Protein AF-A0A820ERM3-F1 (afdb_monomer)

Sequence (139 aa):
KPKLYDRLKKMFLTTMMQASAGMMDLNIFPIWRFGSNTDRMTAKRLGQWSTRIYIILFTMSLTIIIIYIGVQPQMLTKSFNEPSLNVYNRLLRDHGDTLQCPCSLISSTYSQFIQIKPVFHQVRILFISTADPTNDQPE

Secondary structure (DSSP, 8-state):
-HHHHHHHHHHHHHHHHHHHHHHHH---S-GGGG-TTS-HHHHHHHHHHHHHHHHHHHHHHHHHHHHHHHH-S-------SS--HHHHHHHHHHHGGG----GGGTS--HHHHH-----PPPP----------------

Structure (mmCIF, N/CA/C/O backbone):
data_AF-A0A820ERM3-F1
#
_entry.id   AF-A0A820ERM3-F1
#
loop_
_atom_site.group_PDB
_atom_site.id
_atom_site.type_symbol
_atom_site.label_atom_id
_atom_site.label_alt_id
_atom_site.label_comp_id
_atom_site.label_asym_id
_atom_site.label_entity_id
_atom_site.label_seq_id
_atom_site.pdbx_PDB_ins_code
_atom_site.Cartn_x
_atom_site.Cartn_y
_atom_site.Cartn_z
_atom_site.occupancy
_atom_site.B_iso_or_equiv
_atom_site.auth_seq_id
_atom_site.auth_comp_id
_atom_site.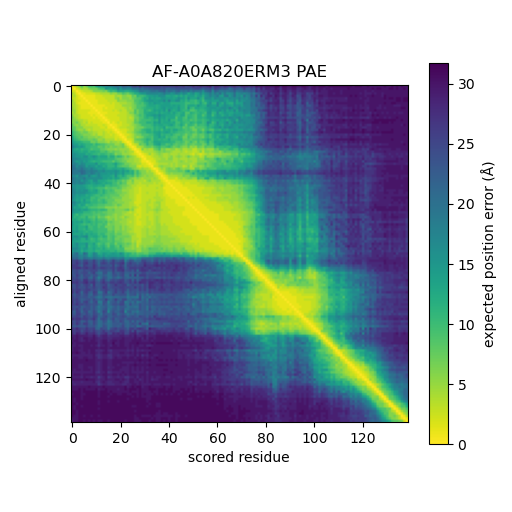auth_asym_id
_atom_site.auth_atom_id
_atom_site.pdbx_PDB_model_num
ATOM 1 N N . LYS A 1 1 ? 23.088 -18.322 22.939 1.00 57.62 1 LYS A N 1
ATOM 2 C CA . LYS A 1 1 ? 22.086 -17.784 21.982 1.00 57.62 1 LYS A CA 1
ATOM 3 C C . LYS A 1 1 ? 22.577 -16.691 20.997 1.00 57.62 1 LYS A C 1
ATOM 5 O O . LYS A 1 1 ? 21.940 -16.604 19.955 1.00 57.62 1 LYS A O 1
ATOM 10 N N . PRO A 1 2 ? 23.679 -15.925 21.197 1.00 65.88 2 PRO A N 1
ATOM 11 C CA . PRO A 1 2 ? 24.067 -14.863 20.244 1.00 65.88 2 PRO A CA 1
ATOM 12 C C . PRO A 1 2 ? 24.549 -15.402 18.881 1.00 65.88 2 PRO A C 1
ATOM 14 O O . PRO A 1 2 ? 24.196 -14.861 17.843 1.00 65.88 2 PRO A O 1
ATOM 17 N N . LYS A 1 3 ? 25.217 -16.568 18.861 1.00 77.44 3 LYS A N 1
ATOM 18 C CA . LYS A 1 3 ? 25.699 -17.214 17.623 1.00 77.44 3 LYS 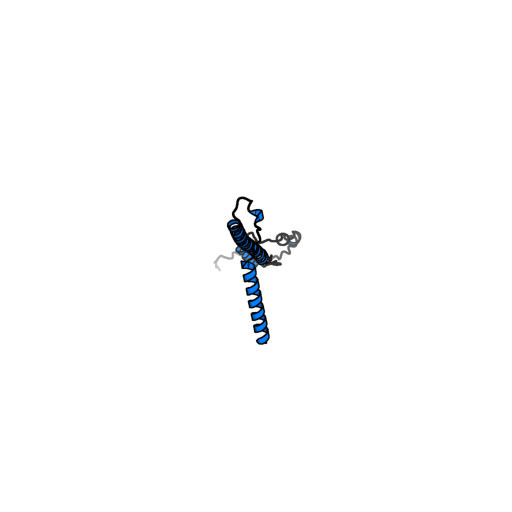A CA 1
ATOM 19 C C . LYS A 1 3 ? 24.601 -17.576 16.607 1.00 77.44 3 LYS A C 1
ATOM 21 O O . LYS A 1 3 ? 24.894 -17.662 15.420 1.00 77.44 3 LYS A O 1
ATOM 26 N N . LEU A 1 4 ? 23.365 -17.832 17.050 1.00 85.69 4 LEU A N 1
ATOM 27 C CA . LEU A 1 4 ? 22.241 -18.139 16.151 1.00 85.69 4 LEU A CA 1
ATOM 28 C C . LEU A 1 4 ? 21.696 -16.857 15.513 1.00 85.69 4 LEU A C 1
ATOM 30 O O . LEU A 1 4 ? 21.457 -16.825 14.310 1.00 85.69 4 LEU A O 1
ATOM 34 N N . TYR A 1 5 ? 21.552 -15.803 16.318 1.00 88.69 5 TYR A N 1
ATOM 35 C CA . TYR A 1 5 ? 21.106 -14.493 15.856 1.00 88.69 5 TYR A CA 1
ATOM 36 C C . TYR A 1 5 ? 22.062 -13.915 14.809 1.00 88.69 5 TYR A C 1
ATOM 38 O O . TYR A 1 5 ? 21.611 -13.489 13.751 1.00 88.69 5 TYR A O 1
ATOM 46 N N . ASP A 1 6 ? 23.375 -14.002 15.033 1.00 90.44 6 ASP A N 1
ATOM 47 C CA . ASP A 1 6 ? 24.363 -13.509 14.066 1.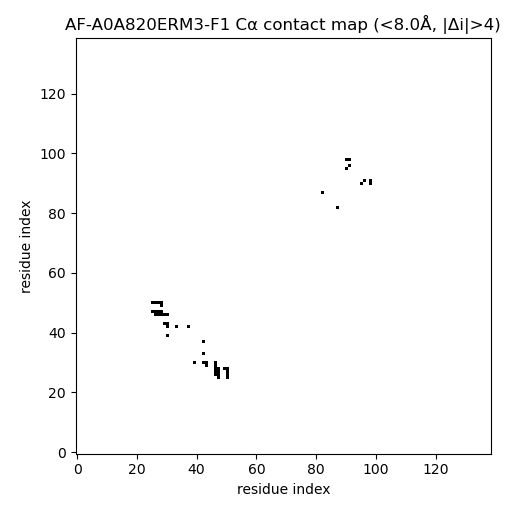00 90.44 6 ASP A CA 1
ATOM 48 C C . ASP A 1 6 ? 24.336 -14.289 12.746 1.00 90.44 6 ASP A C 1
ATOM 50 O O . ASP A 1 6 ? 24.475 -13.706 11.669 1.00 90.44 6 ASP A O 1
ATOM 54 N N . ARG A 1 7 ? 24.100 -15.607 12.804 1.00 86.25 7 ARG A N 1
ATOM 55 C CA . ARG A 1 7 ? 23.938 -16.445 11.605 1.00 86.25 7 ARG A CA 1
ATOM 56 C C . ARG A 1 7 ? 22.670 -16.089 10.834 1.00 86.25 7 ARG A C 1
ATOM 58 O O . ARG A 1 7 ? 22.742 -15.928 9.620 1.00 86.25 7 ARG A O 1
ATOM 65 N N . LEU A 1 8 ? 21.545 -15.916 11.529 1.00 89.50 8 LEU A N 1
ATOM 66 C CA . LEU A 1 8 ? 20.274 -15.501 10.928 1.00 89.50 8 LEU A CA 1
ATOM 67 C C . LEU A 1 8 ? 20.376 -14.107 10.307 1.00 89.50 8 LEU A C 1
ATOM 69 O O . LEU A 1 8 ? 19.984 -13.917 9.160 1.00 89.50 8 LEU A O 1
ATOM 73 N N . LYS A 1 9 ? 20.970 -13.153 11.028 1.00 90.88 9 LYS A N 1
ATOM 74 C CA . LYS A 1 9 ? 21.200 -11.788 10.549 1.00 90.88 9 LYS A CA 1
ATOM 75 C C . LYS A 1 9 ? 22.069 -11.785 9.294 1.00 90.88 9 LYS A C 1
ATOM 77 O O . LYS A 1 9 ? 21.718 -11.132 8.315 1.00 90.88 9 LYS A O 1
ATOM 82 N N . LYS A 1 10 ? 23.172 -12.541 9.295 1.00 90.75 10 LYS A N 1
ATOM 83 C CA . LYS A 1 10 ? 24.051 -12.670 8.126 1.00 90.75 10 LYS A CA 1
ATOM 84 C C . LYS A 1 10 ? 23.317 -13.289 6.938 1.00 90.75 10 LYS A C 1
ATOM 86 O O . LYS A 1 10 ? 23.422 -12.755 5.840 1.00 90.75 10 LYS A O 1
ATOM 91 N N . MET A 1 11 ? 22.553 -14.358 7.167 1.00 87.69 11 MET A N 1
ATOM 92 C CA . MET A 1 11 ? 21.775 -15.028 6.124 1.00 87.69 11 MET A CA 1
ATOM 93 C C . MET A 1 11 ? 20.729 -14.084 5.514 1.00 87.69 11 MET A C 1
ATOM 95 O O . MET A 1 11 ? 20.659 -13.973 4.293 1.00 87.69 11 MET A O 1
ATOM 99 N N . PHE A 1 12 ? 20.002 -13.332 6.347 1.00 88.81 12 PHE A N 1
ATOM 100 C CA . PHE A 1 12 ? 19.017 -12.338 5.912 1.00 88.81 12 PHE A CA 1
ATOM 101 C C . PHE A 1 12 ? 19.641 -11.186 5.109 1.00 88.81 12 PHE A C 1
ATOM 103 O O . PHE A 1 12 ? 19.117 -10.795 4.072 1.00 88.81 12 PHE A O 1
ATOM 110 N N . LEU A 1 13 ? 20.789 -10.660 5.547 1.00 87.50 13 LEU A N 1
ATOM 111 C CA . LEU A 1 13 ? 21.521 -9.625 4.809 1.00 87.50 13 LEU A CA 1
ATOM 112 C C . LEU A 1 13 ? 21.984 -10.125 3.438 1.00 87.50 13 LEU A C 1
ATOM 114 O O . LEU A 1 13 ? 21.831 -9.417 2.445 1.00 87.50 13 LEU A O 1
ATOM 118 N N . THR A 1 14 ? 22.510 -11.351 3.364 1.00 86.50 14 THR A N 1
ATOM 119 C CA . THR A 1 14 ? 22.945 -11.930 2.086 1.00 86.50 14 THR A CA 1
ATOM 120 C C . THR A 1 14 ? 21.779 -12.182 1.135 1.00 86.50 14 THR A C 1
ATOM 122 O O . THR A 1 14 ? 21.895 -11.861 -0.046 1.00 86.50 14 THR A O 1
ATOM 125 N N . THR A 1 15 ? 20.641 -12.683 1.628 1.00 82.62 15 THR A N 1
ATOM 126 C CA . THR A 1 15 ? 19.457 -12.904 0.787 1.00 82.62 15 THR A CA 1
ATOM 127 C C . THR A 1 15 ? 18.811 -11.588 0.360 1.00 82.62 15 THR A C 1
ATOM 129 O O . THR A 1 15 ? 18.441 -11.460 -0.804 1.00 82.62 15 THR A O 1
ATOM 132 N N . MET A 1 16 ? 18.746 -10.575 1.233 1.00 80.94 16 MET A N 1
ATOM 133 C CA . MET A 1 16 ? 18.299 -9.229 0.847 1.00 80.94 16 MET A CA 1
ATOM 134 C C . MET A 1 16 ? 19.196 -8.605 -0.224 1.00 80.94 16 MET A C 1
ATOM 136 O O . MET A 1 16 ? 18.684 -7.987 -1.154 1.00 80.94 16 MET A O 1
ATOM 140 N N . MET A 1 17 ? 20.517 -8.771 -0.121 1.00 82.06 17 MET A N 1
ATOM 141 C CA . MET A 1 17 ? 21.464 -8.229 -1.099 1.00 82.06 17 MET A CA 1
ATOM 142 C C . MET A 1 17 ? 21.341 -8.920 -2.466 1.00 82.06 17 MET A C 1
ATOM 144 O O . MET A 1 17 ? 21.418 -8.268 -3.504 1.00 82.06 17 MET A O 1
ATOM 148 N N . GLN A 1 18 ? 21.105 -10.234 -2.480 1.00 80.50 18 GLN A N 1
ATOM 149 C CA . GLN A 1 18 ? 20.826 -10.976 -3.714 1.00 80.50 18 GLN A CA 1
ATOM 150 C C . GLN A 1 18 ? 19.479 -10.576 -4.328 1.00 80.50 18 GLN A C 1
ATOM 152 O O . GLN A 1 18 ? 19.385 -10.390 -5.541 1.00 80.50 18 GLN A O 1
ATOM 157 N N . ALA A 1 19 ? 18.450 -10.392 -3.498 1.00 77.00 19 ALA A N 1
ATOM 158 C CA . ALA A 1 19 ? 17.138 -9.948 -3.949 1.00 77.00 19 ALA A CA 1
ATOM 159 C C . ALA A 1 19 ? 17.183 -8.529 -4.538 1.00 77.00 19 ALA A C 1
ATOM 161 O O . ALA A 1 19 ? 16.602 -8.295 -5.594 1.00 77.00 19 ALA A O 1
ATOM 162 N N . SER A 1 20 ? 17.906 -7.593 -3.913 1.00 72.00 20 SER A N 1
ATOM 163 C CA . SER A 1 20 ? 18.017 -6.219 -4.416 1.00 72.00 20 SER A CA 1
ATOM 164 C C . SER A 1 20 ? 18.787 -6.142 -5.737 1.00 72.00 20 SER A C 1
ATOM 166 O O . SER A 1 20 ? 18.369 -5.409 -6.633 1.00 72.00 20 SER A O 1
ATOM 168 N N . ALA A 1 21 ? 19.844 -6.943 -5.903 1.00 73.94 21 ALA A N 1
ATOM 169 C CA . ALA A 1 21 ? 20.564 -7.059 -7.170 1.00 73.94 21 ALA A CA 1
ATOM 170 C C . ALA A 1 21 ? 19.663 -7.619 -8.286 1.00 73.94 21 ALA A C 1
ATOM 172 O O . ALA A 1 21 ? 19.620 -7.057 -9.380 1.00 73.94 21 ALA A O 1
ATOM 173 N N . GLY A 1 22 ? 18.879 -8.663 -7.991 1.00 73.38 22 GLY A N 1
ATOM 174 C CA . GLY A 1 22 ? 17.895 -9.210 -8.930 1.00 73.38 22 GLY A CA 1
ATOM 175 C C . GLY A 1 22 ? 16.797 -8.204 -9.291 1.00 73.38 22 GLY A C 1
ATOM 176 O O . GLY A 1 22 ? 16.450 -8.061 -10.460 1.00 73.38 22 GLY A O 1
ATOM 177 N N . MET A 1 23 ? 16.298 -7.435 -8.318 1.00 66.62 23 MET A N 1
ATOM 178 C CA . MET A 1 23 ? 15.313 -6.374 -8.565 1.00 66.62 23 MET A CA 1
ATOM 179 C C . MET A 1 23 ? 15.852 -5.249 -9.460 1.00 66.62 23 MET A C 1
ATOM 181 O O . MET A 1 23 ? 15.071 -4.639 -10.187 1.00 66.62 23 MET A O 1
ATOM 185 N N . MET A 1 24 ? 17.161 -4.970 -9.438 1.00 65.00 24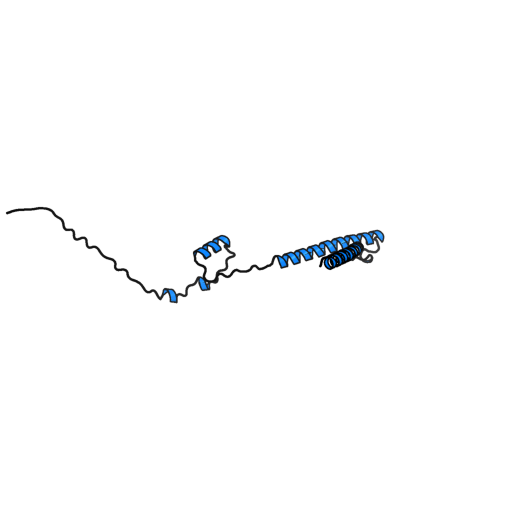 MET A N 1
ATOM 186 C CA . MET A 1 24 ? 17.766 -3.950 -10.306 1.00 65.00 24 MET A CA 1
ATOM 187 C C . MET A 1 24 ? 17.848 -4.374 -11.779 1.00 65.00 24 MET A C 1
ATOM 189 O O . MET A 1 24 ? 17.810 -3.495 -12.644 1.00 65.00 24 MET A O 1
ATOM 193 N N . ASP A 1 25 ? 17.926 -5.677 -12.062 1.00 70.94 25 ASP A N 1
ATOM 194 C CA . ASP A 1 25 ? 17.999 -6.224 -13.427 1.00 70.94 25 ASP A CA 1
ATOM 195 C C . ASP A 1 25 ? 16.626 -6.634 -13.992 1.00 70.94 25 ASP A C 1
ATOM 197 O O . ASP A 1 25 ? 16.492 -6.979 -15.168 1.00 70.94 25 ASP A O 1
ATOM 201 N N . LEU A 1 26 ? 15.568 -6.560 -13.176 1.00 74.25 26 LEU A N 1
ATOM 202 C CA . LEU A 1 26 ? 14.233 -6.942 -13.612 1.00 74.25 26 LEU A CA 1
ATOM 203 C C . LEU A 1 26 ? 13.727 -6.030 -14.740 1.00 74.25 26 LEU A C 1
ATOM 205 O O . LEU A 1 26 ? 13.655 -4.805 -14.615 1.00 74.25 26 LEU A O 1
ATOM 209 N N . ASN A 1 27 ? 13.282 -6.662 -15.824 1.00 80.81 27 ASN A N 1
ATOM 210 C CA . ASN A 1 27 ? 12.506 -6.024 -16.875 1.00 80.81 27 ASN A CA 1
ATOM 211 C C . ASN A 1 27 ? 11.266 -6.869 -17.186 1.00 80.81 27 ASN A C 1
ATOM 213 O O . ASN A 1 27 ? 11.341 -7.869 -17.897 1.00 80.81 27 ASN A O 1
ATOM 217 N N . ILE A 1 28 ? 10.121 -6.448 -16.655 1.00 84.06 28 ILE A N 1
ATOM 218 C CA . ILE A 1 28 ? 8.817 -7.091 -16.856 1.00 84.06 28 ILE A CA 1
ATOM 219 C C . ILE A 1 28 ? 8.284 -6.816 -18.271 1.00 84.06 28 ILE A C 1
ATOM 221 O O . ILE A 1 28 ? 7.485 -7.594 -18.792 1.00 84.06 28 ILE A O 1
ATOM 225 N N . PHE A 1 29 ? 8.717 -5.724 -18.912 1.00 85.56 29 PHE A N 1
ATOM 226 C CA . PHE A 1 29 ? 8.204 -5.293 -20.211 1.00 85.56 29 PHE A CA 1
ATOM 227 C C . PHE A 1 29 ? 9.196 -5.626 -21.337 1.00 85.56 29 PHE A C 1
ATOM 229 O O . PHE A 1 29 ? 10.207 -4.939 -21.519 1.00 85.56 29 PHE A O 1
ATOM 236 N N . PRO A 1 30 ? 8.926 -6.688 -22.113 1.00 80.00 30 PRO A N 1
ATOM 237 C CA . PRO A 1 30 ? 9.837 -7.159 -23.140 1.00 80.00 30 PRO A CA 1
ATOM 238 C C . PRO A 1 30 ? 9.835 -6.260 -24.378 1.00 80.00 30 PRO A C 1
ATOM 240 O O . PRO A 1 30 ? 8.885 -5.529 -24.652 1.00 80.00 30 PRO A O 1
ATOM 243 N N . ILE A 1 31 ? 10.904 -6.355 -25.167 1.00 79.38 31 ILE A N 1
ATOM 244 C CA . ILE A 1 31 ? 11.191 -5.389 -26.231 1.00 79.38 31 ILE A CA 1
ATOM 245 C C . ILE A 1 31 ? 10.169 -5.381 -27.375 1.00 79.38 31 ILE A C 1
ATOM 247 O O . ILE A 1 31 ? 9.871 -4.326 -27.927 1.00 79.38 31 ILE A O 1
ATOM 251 N N . TRP A 1 32 ? 9.581 -6.538 -27.694 1.00 78.94 32 TRP A N 1
ATOM 252 C CA . TRP A 1 32 ? 8.600 -6.679 -28.776 1.00 78.94 32 TRP A CA 1
ATOM 253 C C . TRP A 1 32 ? 7.314 -5.873 -28.541 1.00 78.94 32 TRP A C 1
ATOM 255 O O . TRP A 1 32 ? 6.546 -5.664 -29.474 1.00 78.94 32 TRP A O 1
ATOM 265 N N . ARG A 1 33 ? 7.073 -5.393 -27.313 1.00 83.31 33 ARG A N 1
ATOM 266 C CA . ARG A 1 33 ? 5.919 -4.546 -26.976 1.00 83.31 33 ARG A CA 1
ATOM 267 C C . ARG A 1 33 ? 6.051 -3.097 -27.458 1.00 83.31 33 ARG A C 1
ATOM 269 O O . ARG A 1 33 ? 5.045 -2.399 -27.481 1.00 83.31 33 ARG A O 1
ATOM 276 N N . PHE A 1 34 ? 7.249 -2.640 -27.829 1.00 81.38 34 PHE A N 1
ATOM 277 C CA . PHE A 1 34 ? 7.537 -1.221 -28.099 1.00 81.38 34 PHE A CA 1
ATOM 278 C C . PHE A 1 34 ? 7.517 -0.828 -29.588 1.00 81.38 34 PHE A C 1
ATOM 280 O O . PHE A 1 34 ? 7.926 0.279 -29.935 1.00 81.38 34 PHE A O 1
ATOM 287 N N . GLY A 1 35 ? 7.008 -1.706 -30.461 1.00 78.38 35 GLY A N 1
ATOM 288 C CA . GLY A 1 35 ? 6.888 -1.459 -31.902 1.00 78.38 35 GLY A CA 1
ATOM 289 C C . GLY A 1 35 ? 8.223 -1.542 -32.655 1.00 78.38 35 GLY A C 1
ATOM 290 O O . GLY A 1 35 ? 9.295 -1.349 -32.088 1.00 78.38 35 GLY A O 1
ATOM 291 N N . SER A 1 36 ? 8.166 -1.839 -33.955 1.00 77.44 36 SER A N 1
ATOM 292 C CA . SER A 1 36 ? 9.355 -2.058 -34.800 1.00 77.44 36 SER A CA 1
ATOM 293 C C . SER A 1 36 ? 10.168 -0.793 -35.094 1.00 77.44 36 SER A C 1
ATOM 295 O O . SER A 1 36 ? 11.308 -0.895 -35.530 1.00 77.44 36 SER A O 1
ATOM 297 N N . ASN A 1 37 ? 9.588 0.389 -34.873 1.00 82.94 37 ASN A N 1
ATOM 298 C CA . ASN A 1 37 ? 10.192 1.679 -35.225 1.00 82.94 37 ASN A CA 1
ATOM 299 C C . ASN A 1 37 ? 11.075 2.262 -34.107 1.00 82.94 37 ASN A C 1
ATOM 301 O O . ASN A 1 37 ? 11.658 3.330 -34.277 1.00 82.94 37 ASN A O 1
ATOM 305 N N . THR A 1 38 ? 11.156 1.588 -32.957 1.00 83.62 38 THR A N 1
ATOM 306 C CA . THR A 1 38 ? 11.879 2.070 -31.777 1.00 83.62 38 THR A CA 1
ATOM 307 C C . THR A 1 38 ? 13.245 1.399 -31.682 1.00 83.62 38 THR A C 1
ATOM 309 O O . THR A 1 38 ? 13.350 0.175 -31.749 1.00 83.62 38 THR A O 1
ATOM 312 N N . ASP A 1 39 ? 14.299 2.191 -31.473 1.00 90.06 39 ASP A N 1
ATOM 313 C CA . ASP A 1 39 ? 15.653 1.670 -31.284 1.00 90.06 39 ASP A CA 1
ATOM 314 C C . ASP A 1 39 ? 15.740 0.674 -30.107 1.00 90.06 39 ASP A C 1
ATOM 316 O O . ASP A 1 39 ? 15.108 0.840 -29.056 1.00 90.06 39 ASP A O 1
ATOM 320 N N . ARG A 1 40 ? 16.583 -0.354 -30.269 1.00 85.38 40 ARG A N 1
ATOM 321 C CA . ARG A 1 40 ? 16.699 -1.481 -29.337 1.00 85.38 40 ARG A CA 1
ATOM 322 C C . ARG A 1 40 ? 17.151 -1.038 -27.944 1.00 85.38 40 ARG A C 1
ATOM 324 O O . ARG A 1 40 ? 16.679 -1.573 -26.936 1.00 85.38 40 ARG A O 1
ATOM 331 N N . MET A 1 41 ? 18.055 -0.060 -27.872 1.00 86.38 41 MET A N 1
ATOM 332 C CA . MET A 1 41 ? 18.553 0.471 -26.599 1.00 86.38 41 MET A CA 1
ATOM 333 C C . MET A 1 41 ? 17.489 1.317 -25.905 1.00 86.38 41 MET A C 1
ATOM 335 O O . MET A 1 41 ? 17.303 1.211 -24.689 1.00 86.38 41 MET A O 1
ATOM 339 N N . THR A 1 42 ? 16.758 2.112 -26.684 1.00 87.69 42 THR A N 1
ATOM 340 C CA . THR A 1 42 ? 15.649 2.938 -26.192 1.00 87.69 42 THR A CA 1
ATOM 341 C C . THR A 1 42 ? 14.524 2.077 -25.624 1.00 87.69 42 THR A C 1
ATOM 343 O O . THR A 1 42 ? 14.102 2.287 -24.486 1.00 87.69 42 THR A O 1
ATOM 346 N N . ALA A 1 43 ? 14.106 1.042 -26.354 1.00 87.62 43 ALA A N 1
ATOM 347 C CA . ALA A 1 43 ? 13.060 0.127 -25.912 1.00 87.62 43 ALA A CA 1
ATOM 348 C C . ALA A 1 43 ? 13.461 -0.658 -24.645 1.00 87.62 43 ALA A C 1
ATOM 350 O O . ALA A 1 43 ? 12.640 -0.842 -23.745 1.00 87.62 43 ALA A O 1
ATOM 351 N N . LYS A 1 44 ? 14.741 -1.048 -24.508 1.00 85.88 44 LYS A N 1
ATOM 352 C CA . LYS A 1 44 ? 15.256 -1.677 -23.276 1.00 85.88 44 LYS A CA 1
ATOM 353 C C . LYS A 1 44 ? 15.162 -0.738 -22.070 1.00 85.88 44 LYS A C 1
ATOM 355 O O . LYS A 1 44 ? 14.688 -1.157 -21.014 1.00 85.88 44 LYS A O 1
ATOM 360 N N . ARG A 1 45 ? 15.594 0.521 -22.214 1.00 86.38 45 ARG A N 1
ATOM 361 C CA . ARG A 1 45 ? 15.508 1.515 -21.130 1.00 86.38 45 ARG A CA 1
ATOM 362 C C . ARG A 1 45 ? 14.057 1.765 -20.737 1.00 86.38 45 ARG A C 1
ATOM 364 O O . ARG A 1 45 ? 13.750 1.760 -19.550 1.00 86.38 45 ARG A O 1
ATOM 371 N N . LEU A 1 46 ? 13.171 1.935 -21.716 1.00 88.56 46 LEU A N 1
ATOM 372 C CA . LEU A 1 46 ? 11.751 2.161 -21.464 1.00 88.56 46 LEU A CA 1
ATOM 373 C C . LEU A 1 46 ? 11.131 0.998 -20.678 1.00 88.56 46 LEU A C 1
ATOM 375 O O . LEU A 1 46 ? 10.488 1.238 -19.661 1.00 88.56 46 LEU A O 1
ATOM 379 N N . GLY A 1 47 ? 11.420 -0.251 -21.061 1.00 88.00 47 GLY A N 1
ATOM 380 C CA . GLY A 1 47 ? 10.973 -1.429 -20.313 1.00 88.00 47 GLY A CA 1
ATOM 381 C C . GLY A 1 47 ? 11.457 -1.452 -18.859 1.00 88.00 47 GLY A C 1
ATOM 382 O O . GLY A 1 47 ? 10.663 -1.700 -17.946 1.00 88.00 47 GLY A O 1
ATOM 383 N N . GLN A 1 48 ? 12.725 -1.108 -18.614 1.00 86.25 48 GLN A N 1
ATOM 384 C CA . GLN A 1 48 ? 13.279 -1.011 -17.258 1.00 86.25 48 GLN A CA 1
ATOM 385 C C . GLN A 1 48 ? 12.577 0.073 -16.421 1.00 86.25 48 GLN A C 1
ATOM 387 O O . GLN A 1 48 ? 12.202 -0.182 -15.275 1.00 86.25 48 GLN A O 1
ATOM 392 N N . TRP A 1 49 ? 12.345 1.264 -16.981 1.00 87.12 49 TRP A N 1
ATOM 393 C CA . TRP A 1 49 ? 11.631 2.346 -16.289 1.00 87.12 49 TRP A CA 1
ATOM 394 C C . TRP A 1 49 ? 10.173 1.987 -16.004 1.00 87.12 49 TRP A C 1
ATOM 396 O O . TRP A 1 49 ? 9.718 2.141 -14.869 1.00 87.12 49 TRP A O 1
ATOM 406 N N . SER A 1 50 ? 9.459 1.439 -16.989 1.00 90.56 50 SER A N 1
ATOM 407 C CA . SER A 1 50 ? 8.084 0.966 -16.813 1.00 90.56 50 SER A CA 1
ATOM 408 C C . SER A 1 50 ? 7.994 -0.122 -15.745 1.00 90.56 50 SER A C 1
ATOM 410 O O . SER A 1 50 ? 7.073 -0.103 -14.935 1.00 90.56 50 SER A O 1
ATOM 412 N N . THR A 1 51 ? 8.973 -1.028 -15.685 1.00 90.19 51 THR A N 1
ATOM 413 C CA . THR A 1 51 ? 9.052 -2.070 -14.650 1.00 90.19 51 THR A CA 1
ATOM 414 C C . THR A 1 51 ? 9.192 -1.465 -13.257 1.00 90.19 51 THR A C 1
ATOM 416 O O . THR A 1 51 ? 8.463 -1.852 -12.346 1.00 90.19 51 THR A O 1
ATOM 419 N N . ARG A 1 52 ? 10.075 -0.473 -13.088 1.00 87.94 52 ARG A N 1
ATOM 420 C CA . ARG A 1 52 ? 10.257 0.224 -11.804 1.00 87.94 52 ARG A CA 1
ATOM 421 C C . ARG A 1 52 ? 8.980 0.933 -11.361 1.00 87.94 52 ARG A C 1
ATOM 423 O O . ARG A 1 52 ? 8.564 0.764 -10.219 1.00 87.94 52 ARG A O 1
ATOM 430 N N . ILE A 1 53 ? 8.341 1.673 -12.268 1.00 91.12 53 ILE A N 1
ATOM 431 C CA . ILE A 1 53 ? 7.072 2.363 -11.996 1.00 91.12 53 ILE A CA 1
ATOM 432 C C . ILE A 1 53 ? 5.984 1.350 -11.628 1.00 91.12 53 ILE A C 1
ATOM 434 O O . ILE A 1 53 ? 5.291 1.540 -10.634 1.00 91.12 53 ILE A O 1
ATOM 438 N N . TYR A 1 54 ? 5.867 0.253 -12.380 1.00 92.00 54 TYR A N 1
ATOM 439 C CA . TYR A 1 54 ? 4.892 -0.800 -12.110 1.00 92.00 54 TYR A CA 1
ATOM 440 C C . TYR A 1 54 ? 5.082 -1.408 -10.721 1.00 92.00 54 TYR A C 1
ATOM 442 O O . TYR A 1 54 ? 4.117 -1.512 -9.973 1.00 92.00 54 TYR A O 1
ATOM 450 N N . ILE A 1 55 ? 6.315 -1.768 -10.350 1.00 90.25 55 ILE A N 1
ATOM 451 C CA . ILE A 1 55 ? 6.607 -2.337 -9.029 1.00 90.25 55 ILE A CA 1
ATOM 452 C C . ILE A 1 55 ? 6.248 -1.338 -7.928 1.00 90.25 55 ILE A C 1
ATOM 454 O O . ILE A 1 55 ? 5.609 -1.737 -6.962 1.00 90.25 55 ILE A O 1
ATOM 458 N N . ILE A 1 56 ? 6.603 -0.056 -8.081 1.00 90.88 56 ILE A N 1
ATOM 459 C CA . ILE A 1 56 ? 6.261 0.985 -7.100 1.00 90.88 56 ILE A CA 1
ATOM 460 C C . ILE A 1 56 ? 4.742 1.127 -6.964 1.00 90.88 56 ILE A C 1
ATOM 462 O O . ILE A 1 56 ? 4.221 1.121 -5.856 1.00 90.88 56 ILE A O 1
ATOM 466 N N . LEU A 1 57 ? 4.009 1.230 -8.073 1.00 94.06 57 LEU A N 1
ATOM 467 C CA . LEU A 1 57 ? 2.551 1.358 -8.031 1.00 94.06 57 LEU A CA 1
ATOM 468 C C . LEU A 1 57 ? 1.892 0.113 -7.434 1.00 94.06 57 LEU A C 1
ATOM 470 O O . LEU A 1 57 ? 0.970 0.225 -6.629 1.00 94.06 57 LEU A O 1
ATOM 474 N N . PHE A 1 58 ? 2.385 -1.069 -7.793 1.00 93.81 58 PHE A N 1
ATOM 475 C CA . PHE A 1 58 ? 1.878 -2.334 -7.288 1.00 93.81 58 PHE A CA 1
ATOM 476 C C . PHE A 1 58 ? 2.098 -2.459 -5.778 1.00 93.81 58 PHE A C 1
ATOM 478 O O . PHE A 1 58 ? 1.146 -2.730 -5.047 1.00 93.81 58 PHE A O 1
ATOM 485 N N . THR A 1 59 ? 3.309 -2.187 -5.283 1.00 93.50 59 THR A N 1
ATOM 486 C CA . THR A 1 59 ? 3.580 -2.213 -3.840 1.00 93.50 59 THR A CA 1
ATOM 487 C C . THR A 1 59 ? 2.763 -1.162 -3.100 1.00 93.50 59 THR A C 1
ATOM 489 O O . THR A 1 59 ? 2.193 -1.488 -2.065 1.00 93.50 59 THR A O 1
ATOM 492 N N . MET A 1 60 ? 2.615 0.047 -3.649 1.00 96.00 60 MET A N 1
ATOM 493 C CA . MET A 1 60 ? 1.754 1.086 -3.072 1.00 96.00 60 MET A CA 1
ATOM 494 C C . MET A 1 60 ? 0.278 0.671 -3.022 1.00 96.00 60 MET A C 1
ATOM 496 O O . MET A 1 60 ? -0.412 0.937 -2.043 1.00 96.00 60 MET A O 1
ATOM 500 N N . SER A 1 61 ? -0.225 -0.020 -4.046 1.00 96.81 61 SER A N 1
ATOM 501 C CA . SER A 1 61 ? -1.602 -0.526 -4.035 1.00 96.81 61 SER A CA 1
ATOM 502 C C . SER A 1 61 ? -1.807 -1.581 -2.945 1.00 96.81 61 SER A C 1
ATOM 504 O O . SER A 1 61 ? -2.788 -1.534 -2.204 1.00 96.81 61 SER A O 1
ATOM 506 N N . LEU A 1 62 ? -0.838 -2.487 -2.782 1.00 96.25 62 LEU A N 1
ATOM 507 C CA . LEU A 1 62 ? -0.881 -3.515 -1.751 1.00 96.25 62 LEU A CA 1
ATOM 508 C C . LEU A 1 62 ? -0.783 -2.910 -0.352 1.00 96.25 62 LEU A C 1
ATOM 510 O O . LEU A 1 62 ? -1.515 -3.339 0.536 1.00 96.25 62 LEU A O 1
ATOM 514 N N . THR A 1 63 ? 0.074 -1.908 -0.140 1.00 95.25 63 THR A N 1
ATOM 515 C CA . THR A 1 63 ? 0.177 -1.240 1.165 1.00 95.25 63 THR A CA 1
ATOM 516 C C . THR A 1 63 ? -1.124 -0.539 1.528 1.00 95.25 63 THR A C 1
ATOM 518 O O . THR A 1 63 ? -1.571 -0.686 2.661 1.00 95.25 63 THR A O 1
ATOM 521 N N . ILE A 1 64 ? -1.780 0.139 0.581 1.00 95.50 64 ILE A N 1
ATOM 522 C CA . ILE A 1 64 ? -3.101 0.746 0.803 1.00 95.50 64 ILE A CA 1
ATOM 523 C C . ILE A 1 64 ? -4.128 -0.317 1.206 1.00 95.50 64 ILE A C 1
ATOM 525 O O . ILE A 1 64 ? -4.855 -0.113 2.174 1.00 95.50 64 ILE A O 1
ATOM 529 N N . ILE A 1 65 ? -4.171 -1.461 0.515 1.00 94.50 65 ILE A N 1
ATOM 530 C CA . ILE A 1 65 ? -5.101 -2.556 0.839 1.00 94.50 65 ILE A CA 1
ATOM 531 C C . ILE A 1 65 ? -4.826 -3.115 2.239 1.00 94.50 65 ILE A C 1
ATOM 533 O O . ILE A 1 65 ? -5.754 -3.308 3.021 1.00 94.50 65 ILE A O 1
ATOM 537 N N . ILE A 1 66 ? -3.558 -3.348 2.579 1.00 93.12 66 ILE A N 1
ATOM 538 C CA . ILE A 1 66 ? -3.161 -3.851 3.900 1.00 93.12 66 ILE A CA 1
ATOM 539 C C . ILE A 1 66 ? -3.550 -2.855 4.991 1.00 93.12 66 ILE A C 1
ATOM 541 O O . ILE A 1 66 ? -4.109 -3.259 6.008 1.00 93.12 66 ILE A O 1
ATOM 545 N N . ILE A 1 67 ? -3.291 -1.563 4.777 1.00 91.44 67 ILE A N 1
ATOM 546 C CA . ILE A 1 67 ? -3.701 -0.505 5.702 1.00 91.44 67 ILE A CA 1
ATOM 547 C C . ILE A 1 67 ? -5.219 -0.492 5.821 1.00 91.44 67 ILE A C 1
ATOM 549 O O . ILE A 1 67 ? -5.716 -0.466 6.932 1.00 91.44 67 ILE A O 1
ATOM 553 N N . TYR A 1 68 ? -5.965 -0.563 4.721 1.00 89.25 68 TYR A N 1
ATOM 554 C CA . TYR A 1 68 ? -7.425 -0.576 4.760 1.00 89.25 68 TYR A CA 1
ATOM 555 C C . TYR A 1 68 ? -7.963 -1.751 5.583 1.00 89.25 68 TYR A C 1
ATOM 557 O O . TYR A 1 68 ? -8.787 -1.549 6.467 1.00 89.25 68 TYR A O 1
ATOM 565 N N . ILE A 1 69 ? -7.455 -2.964 5.358 1.00 88.25 69 ILE A N 1
ATOM 566 C CA . ILE A 1 69 ? -7.854 -4.154 6.124 1.00 88.25 69 ILE A CA 1
ATOM 567 C C . ILE A 1 69 ? -7.425 -4.030 7.596 1.00 88.25 69 ILE A C 1
ATOM 569 O O . ILE A 1 69 ? -8.186 -4.382 8.492 1.00 88.25 69 ILE A O 1
ATOM 573 N N . GLY A 1 70 ? -6.226 -3.508 7.864 1.00 83.81 70 GLY A N 1
ATOM 574 C CA . GLY A 1 70 ? -5.691 -3.339 9.218 1.00 83.81 70 GLY A CA 1
ATOM 575 C C . GLY A 1 70 ? -6.310 -2.183 10.011 1.00 83.81 70 GLY A C 1
ATOM 576 O O . GLY A 1 70 ? -6.353 -2.268 11.233 1.00 83.81 70 GLY A O 1
ATOM 577 N N . VAL A 1 71 ? -6.788 -1.134 9.325 1.00 78.06 71 VAL A N 1
ATOM 578 C CA . VAL A 1 71 ? -7.543 0.040 9.828 1.00 78.06 71 VAL A CA 1
ATOM 579 C C . VAL A 1 71 ? -9.058 -0.218 9.828 1.00 78.06 71 VAL A C 1
ATOM 581 O O . VAL A 1 71 ? -9.824 0.536 10.420 1.00 78.06 71 VAL A O 1
ATOM 584 N N . GLN A 1 72 ? -9.479 -1.390 9.358 1.00 62.78 72 GLN A N 1
ATOM 585 C CA . GLN A 1 72 ? -10.753 -2.005 9.715 1.00 62.78 72 GLN A CA 1
ATOM 586 C C . GLN A 1 72 ? -10.659 -2.899 10.983 1.00 62.78 72 GLN A C 1
ATOM 588 O O . GLN A 1 72 ? -11.281 -3.967 10.994 1.00 62.78 72 GLN A O 1
ATOM 593 N N . PRO A 1 73 ? -9.942 -2.570 12.092 1.00 58.66 73 PRO A N 1
ATOM 594 C CA . PRO A 1 73 ? -10.099 -3.300 13.325 1.00 58.66 73 PRO A CA 1
ATOM 595 C C . PRO A 1 73 ? -11.369 -2.750 13.961 1.00 58.66 73 PRO A C 1
ATOM 597 O O . PRO A 1 73 ? -11.332 -1.865 14.803 1.00 58.66 73 PRO A O 1
ATOM 600 N N . GLN A 1 74 ? -12.498 -3.309 13.542 1.00 55.53 74 GLN A N 1
ATOM 601 C CA . GLN A 1 74 ? -13.733 -3.259 14.299 1.00 55.53 74 GLN A CA 1
ATOM 602 C C . GLN A 1 74 ? -14.255 -1.820 14.490 1.00 55.53 74 GLN A C 1
ATOM 604 O O . GLN A 1 74 ? -13.955 -1.133 15.466 1.00 55.53 74 GLN A O 1
ATOM 609 N N . MET A 1 75 ? -15.223 -1.431 13.660 1.00 54.25 75 MET A N 1
ATOM 610 C CA . MET A 1 75 ? -16.402 -0.748 14.204 1.00 54.25 75 MET A CA 1
ATOM 611 C C . MET A 1 75 ? -17.012 -1.692 15.260 1.00 54.25 75 MET A C 1
ATOM 613 O O . MET A 1 75 ? -17.986 -2.391 14.999 1.00 54.25 75 MET A O 1
ATOM 617 N N . LEU A 1 76 ? -16.350 -1.857 16.411 1.00 54.06 76 LEU A N 1
ATOM 618 C CA . LEU A 1 76 ? -16.782 -2.740 17.475 1.00 54.06 76 LEU A CA 1
ATOM 619 C C . LEU A 1 76 ? -17.927 -1.999 18.136 1.00 54.06 76 LEU A C 1
ATOM 621 O O . LEU A 1 76 ? -17.704 -1.181 19.027 1.00 54.06 76 LEU A O 1
ATOM 625 N N . THR A 1 77 ? -19.142 -2.237 17.654 1.00 59.53 77 THR A N 1
ATOM 626 C CA . THR A 1 77 ? -20.355 -1.731 18.281 1.00 59.53 77 THR A CA 1
ATOM 627 C C . THR A 1 77 ? -20.349 -2.209 19.729 1.00 59.53 77 THR A C 1
ATOM 629 O O . THR A 1 77 ? -20.582 -3.382 20.025 1.00 59.53 77 THR A O 1
ATOM 632 N N . LYS A 1 78 ? -19.985 -1.315 20.651 1.00 65.69 78 LYS A N 1
ATOM 633 C CA . LYS A 1 78 ? -19.995 -1.600 22.082 1.00 65.69 78 LYS A CA 1
ATOM 634 C C . LYS A 1 78 ? -21.454 -1.636 22.520 1.00 65.69 78 LYS A C 1
ATOM 636 O O . LYS A 1 78 ? -22.103 -0.599 22.601 1.00 65.69 78 LYS A O 1
ATOM 641 N N . SER A 1 79 ? -21.965 -2.839 22.765 1.00 66.00 79 SER A N 1
ATOM 642 C CA . SER A 1 79 ? -23.312 -3.028 23.299 1.00 66.00 79 SER A CA 1
ATOM 643 C C . SER A 1 79 ? -23.309 -2.754 24.799 1.00 66.00 79 SER A C 1
ATOM 645 O O . SER A 1 79 ? -22.605 -3.428 25.552 1.00 66.00 79 SER A O 1
ATOM 647 N N . PHE A 1 80 ? -24.099 -1.774 25.230 1.00 73.88 80 PHE A N 1
ATOM 648 C CA . PHE A 1 80 ? -24.373 -1.510 26.640 1.00 73.88 80 PHE A CA 1
ATOM 649 C C . PHE A 1 80 ? -25.771 -2.042 26.961 1.00 73.88 80 PHE A C 1
ATOM 651 O O . PHE A 1 80 ? -26.759 -1.530 26.438 1.00 73.88 80 PHE A O 1
ATOM 658 N N . ASN A 1 81 ? -25.857 -3.067 27.808 1.00 67.44 81 ASN A N 1
ATOM 659 C CA . ASN A 1 81 ? -27.140 -3.580 28.286 1.00 67.44 81 ASN A CA 1
ATOM 660 C C . ASN A 1 81 ? -27.584 -2.733 29.487 1.00 67.44 81 ASN A C 1
ATOM 662 O O . ASN A 1 81 ? -26.820 -2.595 30.438 1.00 67.44 81 ASN A O 1
ATOM 666 N N . GLU A 1 82 ? -28.787 -2.157 29.414 1.00 68.75 82 GLU A N 1
ATOM 667 C CA . GLU A 1 82 ? -29.424 -1.374 30.490 1.00 68.75 82 GLU A CA 1
ATOM 668 C C . GLU A 1 82 ? -28.533 -0.254 31.085 1.00 68.75 82 GLU A C 1
ATOM 670 O O . GLU A 1 82 ? -28.242 -0.243 32.285 1.00 68.75 82 GLU A O 1
ATOM 675 N N . PRO A 1 83 ? -28.067 0.719 30.275 1.00 75.94 83 PRO A N 1
ATOM 676 C CA . PRO A 1 83 ? -27.295 1.839 30.799 1.00 75.94 83 PRO A CA 1
ATOM 677 C C . PRO A 1 83 ? -28.154 2.7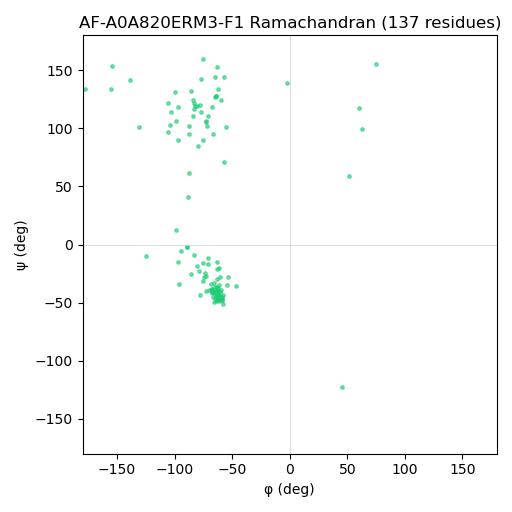02 31.733 1.00 75.94 83 PRO A C 1
ATOM 679 O O . PRO A 1 83 ? -29.334 2.945 31.481 1.00 75.94 83 PRO A O 1
ATOM 682 N N . SER A 1 84 ? -27.547 3.243 32.791 1.00 78.50 84 SER A N 1
ATOM 683 C CA . SER A 1 84 ? -28.211 4.278 33.587 1.00 78.50 84 SER A CA 1
ATOM 684 C C . SER A 1 84 ? -28.461 5.531 32.736 1.00 78.50 84 SER A C 1
ATOM 686 O O . SER A 1 84 ? -27.708 5.824 31.805 1.00 78.50 84 SER A O 1
ATOM 688 N N . LEU A 1 85 ? -29.487 6.319 33.077 1.00 79.56 85 LEU A N 1
ATOM 689 C CA . LEU A 1 85 ? -29.861 7.524 32.319 1.00 79.56 85 LEU A CA 1
ATOM 690 C C . LEU A 1 85 ? -28.691 8.514 32.152 1.00 79.56 85 LEU A C 1
ATOM 692 O O . LEU A 1 85 ? -28.538 9.142 31.109 1.00 79.56 85 LEU A O 1
ATOM 696 N N . ASN A 1 86 ? -27.823 8.620 33.161 1.00 83.06 86 ASN A N 1
ATOM 697 C CA . ASN A 1 86 ? -26.632 9.468 33.100 1.00 83.06 86 ASN A CA 1
ATOM 698 C C . ASN A 1 86 ? -25.599 8.943 32.083 1.00 83.06 86 ASN A C 1
ATOM 700 O O . ASN A 1 86 ? -25.001 9.717 31.338 1.00 83.06 86 ASN A O 1
ATOM 704 N N . VAL A 1 87 ? -25.419 7.619 32.012 1.00 81.56 87 VAL A N 1
ATOM 705 C CA . VAL A 1 87 ? -24.537 6.976 31.027 1.00 81.56 87 VAL A CA 1
ATOM 706 C C . VAL A 1 87 ? -25.103 7.138 29.616 1.00 81.56 87 VAL A C 1
ATOM 708 O O . VAL A 1 87 ? -24.352 7.496 28.714 1.00 81.56 87 VAL A O 1
ATOM 711 N N . TYR A 1 88 ? -26.417 6.975 29.437 1.00 82.94 88 TYR A N 1
ATOM 712 C CA . TYR A 1 88 ? -27.088 7.241 28.163 1.00 82.94 88 TYR A CA 1
ATOM 713 C C . TYR A 1 88 ? -26.887 8.690 27.699 1.00 82.94 88 TYR A C 1
ATOM 715 O O . TYR A 1 88 ? -26.417 8.912 26.589 1.00 82.94 88 TYR A O 1
ATOM 723 N N . ASN A 1 89 ? -27.154 9.675 28.562 1.00 83.62 89 ASN A N 1
ATOM 724 C CA . ASN A 1 89 ? -26.995 11.091 28.213 1.00 83.62 89 ASN A CA 1
ATOM 725 C C . ASN A 1 89 ? -25.546 11.447 27.856 1.00 83.62 89 ASN A C 1
ATOM 727 O O . ASN A 1 89 ? -25.309 12.266 26.968 1.00 83.62 89 ASN A O 1
ATOM 731 N N . ARG A 1 90 ? -24.569 10.819 28.522 1.00 85.75 90 ARG A N 1
ATOM 732 C CA . ARG A 1 90 ? -23.151 10.976 28.182 1.00 85.75 90 ARG A CA 1
ATOM 733 C C . ARG A 1 90 ? -22.842 10.402 26.798 1.00 85.75 90 ARG A C 1
ATOM 735 O O . ARG A 1 90 ? -22.263 11.103 25.979 1.00 85.75 90 ARG A O 1
ATOM 742 N N . LEU A 1 91 ? -23.268 9.170 26.522 1.00 84.75 91 LEU A N 1
ATOM 743 C CA . LEU A 1 91 ? -23.050 8.511 25.229 1.00 84.75 91 LEU A CA 1
ATOM 744 C C . LEU A 1 91 ? -23.761 9.237 24.081 1.00 84.75 91 LEU A C 1
ATOM 746 O O . LEU A 1 91 ? -23.192 9.381 23.006 1.00 84.75 91 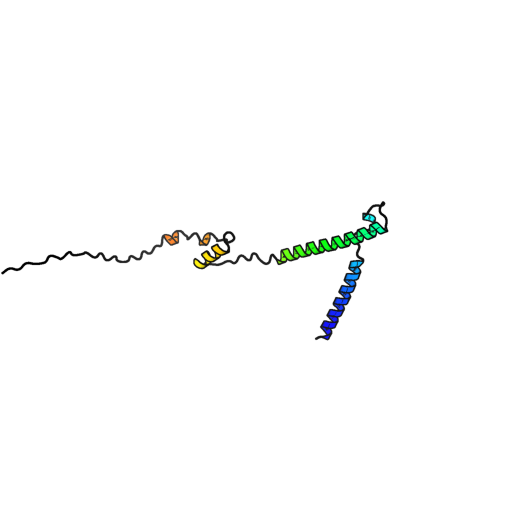LEU A O 1
ATOM 750 N N . LEU A 1 92 ? -24.969 9.748 24.319 1.00 84.50 92 LEU A N 1
ATOM 751 C CA . LEU A 1 92 ? -25.714 10.545 23.348 1.00 84.50 92 LEU A CA 1
ATOM 752 C C . LEU A 1 92 ? -24.986 11.853 23.016 1.00 84.50 92 LEU A C 1
ATOM 754 O O . LEU A 1 92 ? -24.914 12.237 21.854 1.00 84.50 92 LEU A O 1
ATOM 758 N N . ARG A 1 93 ? -24.398 12.519 24.016 1.00 86.00 93 ARG A N 1
ATOM 759 C CA . ARG A 1 93 ? -23.602 13.733 23.795 1.00 86.00 93 ARG A CA 1
ATOM 760 C C . ARG A 1 93 ? -22.310 13.446 23.030 1.00 86.00 93 ARG A C 1
ATOM 762 O O . ARG A 1 93 ? -21.911 14.247 22.192 1.00 86.00 93 ARG A O 1
ATOM 769 N N . ASP A 1 94 ? -21.659 12.330 23.340 1.00 85.88 94 ASP A N 1
ATOM 770 C CA . ASP A 1 94 ? -20.332 12.019 22.814 1.00 85.88 94 ASP A CA 1
ATOM 771 C C . ASP A 1 94 ? -20.391 11.327 21.432 1.00 85.88 94 ASP A C 1
ATOM 773 O O . ASP A 1 94 ? -19.425 11.406 20.672 1.00 85.88 94 ASP A O 1
ATOM 777 N N . HIS A 1 95 ? -21.485 10.627 21.094 1.00 83.50 95 HIS A N 1
ATOM 778 C CA . HIS A 1 95 ? -21.613 9.817 19.865 1.00 83.50 95 HIS A CA 1
ATOM 779 C C . HIS A 1 95 ? -22.828 10.169 18.988 1.00 83.50 95 HIS A C 1
ATOM 781 O O . HIS A 1 95 ? -22.885 9.716 17.842 1.00 83.50 95 HIS A O 1
ATOM 787 N N . GLY A 1 96 ? -23.760 10.998 19.475 1.00 83.25 96 GLY A N 1
ATOM 788 C CA . GLY A 1 96 ? -24.866 11.566 18.696 1.00 83.25 96 GLY A CA 1
ATOM 789 C C . GLY A 1 96 ? -25.586 10.541 17.817 1.00 83.25 96 GLY A C 1
ATOM 790 O O . GLY A 1 96 ? -26.041 9.505 18.298 1.00 83.25 96 GLY A O 1
ATOM 791 N N . ASP A 1 97 ? -25.617 10.818 16.513 1.00 77.00 97 ASP A N 1
ATOM 792 C CA . ASP A 1 97 ? -26.341 10.041 15.495 1.00 77.00 97 ASP A CA 1
ATOM 793 C C . ASP A 1 97 ? -25.729 8.663 15.190 1.00 77.00 97 ASP A C 1
ATOM 795 O O . ASP A 1 97 ? -26.345 7.835 14.521 1.00 77.00 97 ASP A O 1
ATOM 799 N N . THR A 1 98 ? -24.512 8.389 15.670 1.00 80.81 98 THR A N 1
ATOM 800 C CA . THR A 1 98 ? -23.883 7.063 15.522 1.00 80.81 98 THR A CA 1
ATOM 801 C C . THR A 1 98 ? -24.334 6.076 16.604 1.00 80.81 98 THR A C 1
ATOM 803 O O . THR A 1 98 ? -24.053 4.878 16.507 1.00 80.81 98 THR A O 1
ATOM 806 N N . LEU A 1 99 ? -25.062 6.556 17.622 1.00 80.19 99 LEU A N 1
ATOM 807 C CA . LEU A 1 99 ? -25.634 5.739 18.687 1.00 80.19 99 LEU A CA 1
ATOM 808 C C . LEU A 1 99 ? -26.888 5.007 18.181 1.00 80.19 99 LEU A C 1
ATOM 810 O O . LEU A 1 99 ? -27.912 5.623 17.899 1.00 80.19 99 LEU A O 1
ATOM 814 N N . GLN A 1 100 ? -26.838 3.676 18.106 1.00 77.25 100 GLN A N 1
ATOM 815 C CA . GLN A 1 100 ? -28.015 2.862 17.790 1.00 77.25 100 GLN A CA 1
ATOM 816 C C . GLN A 1 100 ? -28.658 2.329 19.070 1.00 77.25 100 GLN A C 1
ATOM 818 O O . GLN A 1 100 ? -28.042 1.561 19.811 1.00 77.25 100 GLN A O 1
ATOM 823 N N . CYS A 1 101 ? -29.913 2.708 19.319 1.00 73.62 101 CYS A N 1
ATOM 824 C CA . CYS A 1 101 ? -30.701 2.183 20.429 1.00 73.62 101 CYS A CA 1
ATOM 825 C C . CYS A 1 101 ? -31.759 1.197 19.911 1.00 73.62 101 CYS A C 1
ATOM 827 O O . CYS A 1 101 ? -32.609 1.592 19.110 1.00 73.62 101 CYS A O 1
ATOM 829 N N . PRO A 1 102 ? -31.765 -0.070 20.361 1.00 70.56 102 PRO A N 1
ATOM 830 C CA . PRO A 1 102 ? -32.852 -0.987 20.039 1.00 70.56 102 PRO A CA 1
ATOM 831 C C . PRO A 1 102 ? -34.173 -0.488 20.652 1.00 70.56 102 PRO A C 1
ATOM 833 O O . PRO A 1 102 ? -34.260 -0.234 21.855 1.00 70.56 102 PRO A O 1
ATOM 836 N N . CYS A 1 103 ? -35.224 -0.372 19.834 1.00 61.28 103 CYS A N 1
ATOM 837 C CA . CYS A 1 103 ? -36.525 0.174 20.247 1.00 61.28 103 CYS A CA 1
ATOM 838 C C . CYS A 1 103 ? -37.217 -0.633 21.361 1.00 61.28 103 CYS A C 1
ATOM 840 O O . CYS A 1 103 ? -38.044 -0.083 22.083 1.00 61.28 103 CYS A O 1
ATOM 842 N N . SER A 1 104 ? -36.832 -1.898 21.558 1.00 58.81 104 SER A N 1
ATOM 843 C CA . SER A 1 104 ? -37.366 -2.788 22.598 1.00 58.81 104 SER A CA 1
ATOM 844 C C . SER A 1 104 ? -37.097 -2.313 24.032 1.00 58.81 104 SER A C 1
ATOM 846 O O . SER A 1 104 ? -37.795 -2.735 24.946 1.00 58.81 104 SER A O 1
ATOM 848 N N . LEU A 1 105 ? -36.090 -1.454 24.234 1.00 57.16 105 LEU A N 1
ATOM 849 C CA . LEU A 1 105 ? -35.726 -0.882 25.540 1.00 57.16 105 LEU A CA 1
ATOM 850 C C . LEU A 1 105 ? -36.325 0.516 25.773 1.00 57.16 105 LEU A C 1
ATOM 852 O O . LEU A 1 105 ? -36.343 0.989 26.905 1.00 57.16 105 LEU A O 1
ATOM 856 N N . ILE A 1 106 ? -36.816 1.177 24.718 1.00 56.81 106 ILE A N 1
ATOM 857 C CA . ILE A 1 106 ? -37.405 2.526 24.788 1.00 56.81 106 ILE A CA 1
ATOM 858 C C . ILE A 1 106 ? -38.933 2.438 24.893 1.00 56.81 106 ILE A C 1
ATOM 860 O O . ILE A 1 106 ? -39.555 3.237 25.592 1.00 56.81 106 ILE A O 1
ATOM 864 N N . SER A 1 107 ? -39.557 1.444 24.251 1.00 54.81 107 SER A N 1
ATOM 865 C CA . SER A 1 107 ? -40.984 1.176 24.422 1.00 54.81 107 SER A CA 1
ATOM 866 C C . SER A 1 107 ? -41.206 0.239 25.610 1.00 54.81 107 SER A C 1
ATOM 868 O O . SER A 1 107 ? -41.140 -0.983 25.471 1.00 54.81 107 SER A O 1
ATOM 870 N N . SER A 1 108 ? -41.487 0.795 26.789 1.00 60.12 108 SER A N 1
ATOM 871 C CA . SER A 1 108 ? -42.001 -0.017 27.895 1.00 60.12 108 SER A CA 1
ATOM 872 C C . SER A 1 108 ? -43.352 -0.619 27.488 1.00 60.12 108 SER A C 1
ATOM 874 O O . SER A 1 108 ? -44.211 0.048 26.906 1.00 60.12 108 SER A O 1
ATOM 876 N N . THR A 1 109 ? -43.525 -1.918 27.741 1.00 61.25 109 THR A N 1
ATOM 877 C CA . THR A 1 109 ? -44.776 -2.621 27.447 1.00 61.25 109 THR A CA 1
ATOM 878 C C . THR A 1 109 ? -45.910 -1.964 28.228 1.00 61.25 109 THR A C 1
ATOM 880 O O . THR A 1 109 ? -45.837 -1.907 29.454 1.00 61.25 109 THR A O 1
ATOM 883 N N . TYR A 1 110 ? -46.973 -1.524 27.545 1.00 59.31 110 TYR A N 1
ATOM 884 C CA . TYR A 1 110 ? -48.124 -0.831 28.147 1.00 59.31 110 TYR A CA 1
ATOM 885 C C . TYR A 1 110 ? -48.648 -1.522 29.422 1.00 59.31 110 TYR A C 1
ATOM 887 O O . TYR A 1 110 ? -48.961 -0.856 30.401 1.00 59.31 110 TYR A O 1
ATOM 895 N N . SER A 1 111 ? -48.617 -2.861 29.468 1.00 61.34 111 SER A N 1
ATOM 896 C CA . SER A 1 111 ? -48.980 -3.672 30.641 1.00 61.34 111 SER A CA 1
ATOM 897 C C . SER A 1 111 ? -48.250 -3.309 31.946 1.00 61.34 111 SER A C 1
ATOM 899 O O . SER A 1 111 ? -48.810 -3.541 33.016 1.00 61.34 111 SER A O 1
ATOM 901 N N . GLN A 1 112 ? -47.028 -2.767 31.892 1.00 62.66 112 GLN A N 1
ATOM 902 C CA . GLN A 1 112 ? -46.272 -2.342 33.079 1.00 62.66 112 GLN A CA 1
ATOM 903 C C . GLN A 1 112 ? -46.813 -1.032 33.669 1.00 62.66 112 GLN A C 1
ATOM 905 O O . GLN A 1 112 ? -46.796 -0.862 34.884 1.00 62.66 112 GLN A O 1
ATOM 910 N N . PHE A 1 113 ? -47.364 -0.139 32.841 1.00 62.34 113 PHE A N 1
ATOM 911 C CA . PHE A 1 113 ? -47.981 1.110 33.301 1.00 62.34 113 PHE A CA 1
ATOM 912 C C . PHE A 1 113 ? -49.399 0.928 33.833 1.00 62.34 113 PHE A C 1
ATOM 914 O O . PHE A 1 113 ? -49.886 1.792 34.549 1.00 62.34 113 PHE A O 1
ATOM 921 N N . ILE A 1 114 ? -50.075 -0.173 33.502 1.00 64.75 114 ILE A N 1
ATOM 922 C CA . ILE A 1 114 ? -51.427 -0.450 34.012 1.00 64.75 114 ILE A CA 1
ATOM 923 C C . ILE A 1 114 ? -51.360 -0.985 35.455 1.00 64.75 114 ILE A C 1
ATOM 925 O O . ILE A 1 114 ? -52.316 -0.853 36.215 1.00 64.75 114 ILE A O 1
ATOM 929 N N . GLN A 1 115 ? -50.220 -1.549 35.874 1.00 67.75 115 GLN A N 1
ATOM 930 C CA . GLN A 1 115 ? -49.998 -2.019 37.245 1.00 67.75 115 GLN A CA 1
ATOM 931 C C . GLN A 1 115 ? -49.466 -0.902 38.151 1.00 67.75 115 GLN A C 1
ATOM 933 O O . GLN A 1 115 ? -48.374 -0.987 38.712 1.00 67.75 115 GLN A O 1
ATOM 938 N N . ILE A 1 116 ? -50.251 0.158 38.324 1.00 67.25 116 ILE A N 1
ATOM 939 C CA . ILE A 1 116 ? -49.950 1.195 39.315 1.00 67.25 116 ILE A CA 1
ATOM 940 C C . ILE A 1 116 ? -50.476 0.710 40.667 1.00 67.25 116 ILE A C 1
ATOM 942 O O . ILE A 1 116 ? -51.668 0.450 40.817 1.00 67.25 116 ILE A O 1
ATOM 946 N N . LYS A 1 117 ? -49.593 0.597 41.664 1.00 75.50 117 LYS A N 1
ATOM 947 C CA . LYS A 1 117 ? -49.975 0.430 43.074 1.00 75.50 117 LYS A CA 1
ATOM 948 C C . LYS A 1 117 ? -49.929 1.805 43.746 1.00 75.50 117 LYS A C 1
ATOM 950 O O . LYS A 1 117 ? -48.857 2.195 44.210 1.00 75.50 117 LYS A O 1
ATOM 955 N N . PRO A 1 118 ? -51.028 2.579 43.755 1.00 68.19 118 PRO A N 1
ATOM 956 C CA . PRO A 1 118 ? -51.020 3.899 44.364 1.00 68.19 118 PRO A CA 1
ATOM 957 C C . PRO A 1 118 ? -50.800 3.769 45.872 1.00 68.19 118 PRO A C 1
ATOM 959 O O . PRO A 1 118 ? -51.522 3.048 46.561 1.00 68.19 118 PRO A O 1
ATOM 962 N N . VAL A 1 119 ? -49.801 4.483 46.385 1.00 78.94 119 VAL A N 1
ATOM 963 C CA . VAL A 1 119 ? -49.601 4.671 47.824 1.00 78.94 119 VAL A CA 1
ATOM 964 C C . VAL A 1 119 ? -50.179 6.033 48.174 1.00 78.94 119 VAL A C 1
ATOM 966 O O . VAL A 1 119 ? -49.623 7.069 47.815 1.00 78.94 119 VAL A O 1
ATOM 969 N N . PHE A 1 120 ? -51.335 6.034 48.830 1.00 76.75 120 PHE A N 1
ATOM 970 C CA . PHE A 1 120 ? -51.983 7.266 49.258 1.00 76.75 120 PHE A CA 1
ATOM 971 C C . PHE A 1 120 ? -51.332 7.768 50.545 1.00 76.75 120 PHE A C 1
ATOM 973 O O . PHE A 1 120 ? -51.361 7.094 51.574 1.00 76.75 120 PHE A O 1
ATOM 980 N N . HIS A 1 121 ? -50.766 8.970 50.495 1.00 77.81 121 HIS A N 1
ATOM 981 C CA . HIS A 1 121 ? -50.337 9.681 51.691 1.00 77.81 121 HIS A CA 1
ATOM 982 C C . HIS A 1 121 ? -51.516 10.470 52.267 1.00 77.81 121 HIS A C 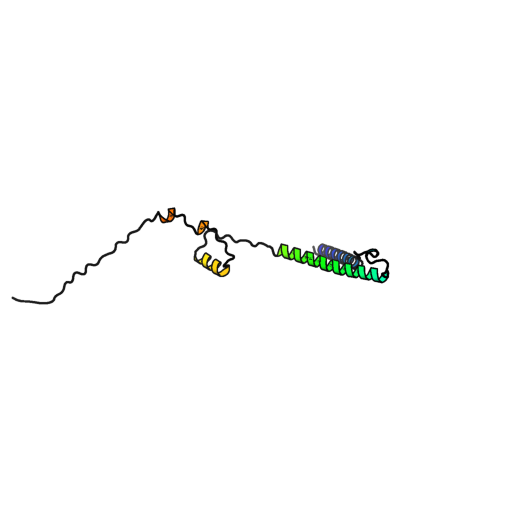1
ATOM 984 O O . HIS A 1 121 ? -52.221 11.172 51.542 1.00 77.81 121 HIS A O 1
ATOM 990 N N . GLN A 1 122 ? -51.742 10.347 53.577 1.00 78.06 122 GLN A N 1
ATOM 991 C CA . GLN A 1 122 ? -52.817 11.062 54.258 1.00 78.06 122 GLN A CA 1
ATOM 992 C C . GLN A 1 122 ? -52.527 12.566 54.263 1.00 78.06 122 GLN A C 1
ATOM 994 O O . GLN A 1 122 ? -51.549 13.020 54.857 1.00 78.06 122 GLN A O 1
ATOM 999 N N . VAL A 1 123 ? -53.401 13.347 53.631 1.00 75.56 123 VAL A N 1
ATOM 1000 C CA . VAL A 1 123 ? -53.355 14.809 53.706 1.00 75.56 123 VAL A CA 1
ATOM 1001 C C . VAL A 1 123 ? -54.056 15.234 54.995 1.00 75.56 123 VAL A C 1
ATOM 1003 O O . VAL A 1 123 ? -55.235 14.943 55.196 1.00 75.56 123 VAL A O 1
ATOM 1006 N N . ARG A 1 124 ? -53.333 15.902 55.898 1.00 70.06 124 ARG A N 1
ATOM 1007 C CA . ARG A 1 124 ? -53.916 16.479 57.116 1.00 70.06 124 ARG A CA 1
ATOM 1008 C C . ARG A 1 124 ? -54.508 17.846 56.780 1.00 70.06 124 ARG A C 1
ATOM 1010 O O . ARG A 1 124 ? -53.765 18.791 56.541 1.00 70.06 124 ARG A O 1
ATOM 1017 N N . ILE A 1 125 ? -55.834 17.951 56.799 1.00 71.19 125 ILE A N 1
ATOM 1018 C CA . ILE A 1 125 ? -56.538 19.232 56.686 1.00 71.19 125 ILE A CA 1
ATOM 1019 C C . ILE A 1 125 ? -56.580 19.861 58.080 1.00 71.19 125 ILE A C 1
ATOM 1021 O O . ILE A 1 125 ? -57.147 19.290 59.011 1.00 71.19 125 ILE A O 1
ATOM 1025 N N . LEU A 1 126 ? -55.932 21.013 58.234 1.00 67.50 126 LEU A N 1
ATOM 1026 C CA . LEU A 1 126 ? -55.926 21.776 59.476 1.00 67.50 126 LEU A CA 1
ATOM 1027 C C . LEU A 1 126 ? -57.144 22.706 59.464 1.00 67.50 126 LEU A C 1
ATOM 1029 O O . LEU A 1 126 ? -57.144 23.724 58.776 1.00 67.50 126 LEU A O 1
ATOM 1033 N N . PHE A 1 127 ? -58.204 22.338 60.184 1.00 61.50 127 PHE A N 1
ATOM 1034 C CA . PHE A 1 127 ? -59.308 23.259 60.442 1.00 61.50 127 PHE A CA 1
ATOM 1035 C C . PHE A 1 127 ? -58.820 24.321 61.429 1.00 61.50 127 PHE A C 1
ATOM 1037 O O . PHE A 1 127 ? -58.554 24.025 62.593 1.00 61.50 127 PHE A O 1
ATOM 1044 N N . ILE A 1 128 ? -58.669 25.555 60.951 1.00 58.56 128 ILE A N 1
ATOM 1045 C CA . ILE A 1 128 ? -58.436 26.718 61.805 1.00 58.56 128 ILE A CA 1
ATOM 1046 C C . ILE A 1 128 ? -59.761 27.005 62.515 1.00 58.56 128 ILE A C 1
ATOM 1048 O O . ILE A 1 128 ? -60.682 27.555 61.917 1.00 58.56 128 ILE A O 1
ATOM 1052 N N . SER A 1 129 ? -59.874 26.607 63.783 1.00 51.44 129 SER A N 1
ATOM 1053 C CA . SER A 1 129 ? -60.900 27.158 64.666 1.00 51.44 129 SER A CA 1
ATOM 1054 C C . SER A 1 129 ? -60.475 28.580 65.009 1.00 51.44 129 SER A C 1
ATOM 1056 O O . SER A 1 129 ? -59.529 28.778 65.770 1.00 51.44 129 SER A O 1
ATOM 1058 N N . THR A 1 130 ? -61.141 29.572 64.426 1.00 54.38 130 THR A N 1
ATOM 1059 C CA . THR A 1 130 ? -61.038 30.966 64.860 1.00 54.38 130 THR A CA 1
ATOM 1060 C C . THR A 1 130 ? -61.651 31.076 66.252 1.00 54.38 130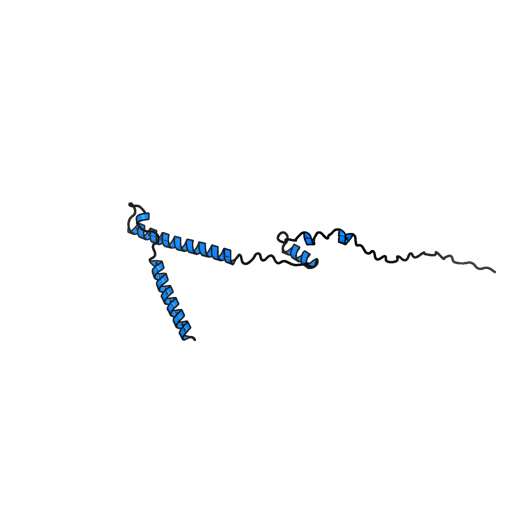 THR A C 1
ATOM 1062 O O . THR A 1 130 ? -62.866 31.190 66.393 1.00 54.38 130 THR A O 1
ATOM 1065 N N . ALA A 1 131 ? -60.814 30.987 67.280 1.00 51.41 131 ALA A N 1
ATOM 1066 C CA . ALA A 1 131 ? -61.159 31.427 68.620 1.00 51.41 131 ALA A CA 1
ATOM 1067 C C . ALA A 1 131 ? -60.413 32.738 68.889 1.00 51.41 131 ALA A C 1
ATOM 1069 O O . ALA A 1 131 ? -59.232 32.719 69.222 1.00 51.41 131 ALA A O 1
ATOM 1070 N N . ASP A 1 132 ? -61.110 33.851 68.684 1.00 49.41 132 ASP A N 1
ATOM 1071 C CA . ASP A 1 132 ? -60.945 35.107 69.425 1.00 49.41 132 ASP A CA 1
ATOM 1072 C C . ASP A 1 132 ? -62.295 35.848 69.306 1.00 49.41 132 ASP A C 1
ATOM 1074 O O . ASP A 1 132 ? -62.887 35.817 68.220 1.00 49.41 132 ASP A O 1
ATOM 1078 N N . PRO A 1 133 ? -62.865 36.400 70.395 1.00 49.34 133 PRO A N 1
ATOM 1079 C CA . PRO A 1 133 ? -62.339 37.644 70.947 1.00 49.34 133 PRO A CA 1
ATOM 1080 C C . PRO A 1 133 ? -62.262 37.691 72.487 1.00 49.34 133 PRO A C 1
ATOM 1082 O O . PRO A 1 133 ? -63.145 37.238 73.211 1.00 49.34 133 PRO A O 1
ATOM 1085 N N . THR A 1 134 ? -61.185 38.305 72.963 1.00 51.66 134 THR A N 1
ATOM 1086 C CA . THR A 1 134 ? -61.102 39.286 74.064 1.00 51.66 134 THR A CA 1
ATOM 1087 C C . THR A 1 134 ? -62.404 39.746 74.761 1.00 51.66 134 THR A C 1
ATOM 1089 O O . THR A 1 134 ? -63.335 40.172 74.086 1.00 51.66 134 THR A O 1
ATOM 1092 N N . ASN A 1 135 ? -62.315 39.855 76.102 1.00 49.16 135 ASN A N 1
ATOM 1093 C CA . ASN A 1 135 ? -63.025 40.757 77.040 1.00 49.16 135 ASN A CA 1
ATOM 1094 C C . ASN A 1 135 ? -64.565 40.708 77.146 1.00 49.16 135 ASN A C 1
ATOM 1096 O O . ASN A 1 135 ? -65.264 41.129 76.238 1.00 49.16 135 ASN A O 1
ATOM 1100 N N . ASP A 1 136 ? -65.082 40.351 78.332 1.00 45.78 136 ASP A N 1
ATOM 1101 C CA . ASP A 1 136 ? -65.677 41.331 79.266 1.00 45.78 136 ASP A CA 1
ATOM 1102 C C . ASP A 1 136 ? -66.146 40.672 80.584 1.00 45.78 136 ASP A C 1
ATOM 1104 O O . ASP A 1 136 ? -66.792 39.626 80.602 1.00 45.78 136 ASP A O 1
ATOM 1108 N N . GLN A 1 137 ? -65.792 41.313 81.701 1.00 37.91 137 GLN A N 1
ATOM 1109 C CA . GLN A 1 137 ? -66.351 41.130 83.050 1.00 37.91 137 GLN A CA 1
ATOM 1110 C C . GLN A 1 137 ? -67.714 41.857 83.094 1.00 37.91 137 GLN A C 1
ATOM 1112 O O . GLN A 1 137 ? -67.793 42.944 82.514 1.00 37.91 137 GLN A O 1
ATOM 1117 N N . PRO A 1 138 ? -68.771 41.351 83.766 1.00 44.88 138 PRO A N 1
ATOM 1118 C CA . PRO A 1 138 ? -69.046 41.834 85.132 1.00 44.88 138 PRO A CA 1
ATOM 1119 C C . PRO A 1 138 ? -69.824 40.862 86.057 1.00 44.88 138 PRO A C 1
ATOM 1121 O O . PRO A 1 138 ? -70.610 40.044 85.592 1.00 44.88 138 PRO A O 1
ATOM 1124 N N . GLU A 1 139 ? -69.599 41.029 87.367 1.00 39.06 139 GLU A N 1
ATOM 1125 C CA . GLU A 1 139 ? -70.5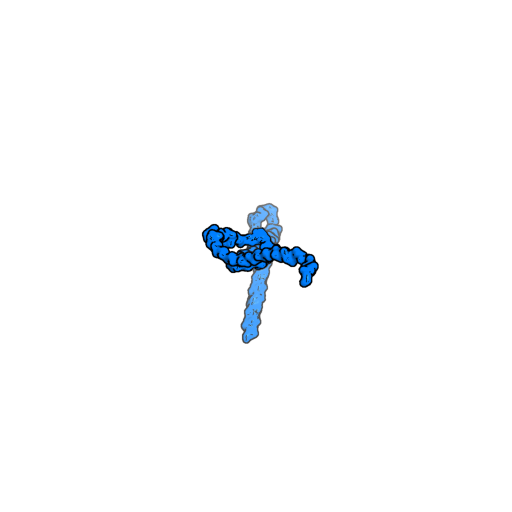17 40.997 88.540 1.00 39.06 139 GLU A CA 1
ATOM 1126 C C . GLU A 1 139 ? -69.798 40.509 89.806 1.00 39.06 139 GLU A C 1
ATOM 1128 O O . GLU A 1 139 ? -69.250 39.383 89.811 1.00 39.06 139 GLU A O 1
#

Organism: NCBI:txid433720

pLDDT: mean 76.01, std 13.8, range [37.91, 96.81]

Mean predicted aligned error: 18.62 Å

Solvent-accessible surface area (backbone atoms only — not comparable to full-atom values): 9007 Å² total; per-residue (Å²): 118,67,74,58,52,55,50,50,53,49,51,50,52,54,51,51,52,50,50,52,56,52,61,72,70,48,55,82,45,61,59,86,77,58,54,92,90,50,56,71,68,58,35,50,50,50,16,36,51,52,30,53,53,48,51,52,53,50,53,52,52,50,50,51,51,51,47,51,60,64,73,56,72,59,94,67,78,79,83,74,83,85,66,54,70,70,55,47,55,48,50,44,72,76,44,46,91,77,60,86,77,69,64,79,78,73,54,74,60,67,74,65,71,72,66,69,81,85,81,84,75,87,80,83,82,81,80,82,76,87,83,79,83,83,87,83,86,91,136

Foldseek 3Di:
DVVVVVVVVVVVVVVVVVVVVVLQPDFPDDQVVPDPVDDPVRSRVVSSVVSVVVVVVVVVVVVVVVCVVVVPPDVPPDDDDDDDPVVVVVCCVVPPPVDDDDVVVVDDDVVVVVPDPDDDDDDDDDPPPPDDDDDDDDD

Radius of gyration: 42.92 Å; Cα contacts (8 Å, |Δi|>4): 25; chains: 1; bounding box: 96×60×124 Å